Protein AF-A0AAV9BY34-F1 (afdb_monomer)

Organism: Acorus gramineus (NCBI:txid55184)

Nearest PDB structures (foldseek):
  5j7o-assembly1_A  TM=4.254E-01  e=9.662E+00  Faustovirus

Foldseek 3Di:
DVVVVVVLLVLLVVQLVQQCPAPDPVSRDDPVVSVCSNPDPDSPRDRGDDHPPPPDPPPPPPPPPPPPPPDPDDDD

Secondary structure (DSSP, 8-state):
-HHHHHHHHHHHHHHHHHHHT-SSGGGSPPHHHHHHHHH-SS--PPPPPPPGGGS-TT------------------

Mean predicted aligned error: 13.27 Å

Solvent-accessible surface area (backbon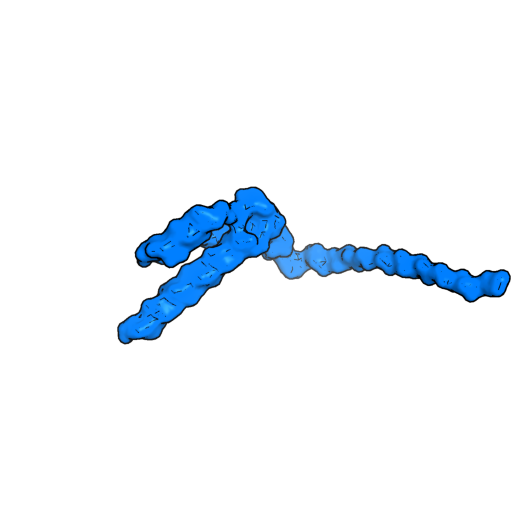e atoms only — not comparable to full-atom values): 5174 Å² total; per-residue (Å²): 117,70,64,62,55,51,52,52,52,51,52,49,51,51,50,53,50,55,27,66,67,40,89,51,72,86,68,31,68,53,71,70,53,51,49,52,63,72,70,47,91,66,88,77,71,71,84,61,84,77,62,86,82,74,67,64,101,79,67,84,68,74,74,72,77,77,73,77,76,77,79,80,82,87,78,137

Sequence (76 aa):
MVEEEGVFVAKKMVLVGLWCIQMNPGDRPSMNKVLEMLEGNDGSIETPPKPFFASTPGDLSMRETTTTFSDSDGGM

InterPro domains:
  IPR045874 Rust resistance kinase Lr10/LRL2.1-2.5-like [PTHR27009] (6-61)

Structure (mmCIF, N/CA/C/O backbone):
data_AF-A0AAV9BY34-F1
#
_entry.id   AF-A0AAV9BY34-F1
#
loop_
_atom_site.group_PDB
_atom_site.id
_atom_site.type_symbol
_atom_site.label_atom_id
_atom_site.label_alt_id
_atom_site.label_comp_id
_atom_site.label_asym_id
_atom_site.label_entity_id
_atom_site.label_seq_id
_atom_site.pdbx_PDB_ins_code
_atom_site.Cartn_x
_atom_site.Cartn_y
_atom_site.Cartn_z
_atom_site.occupancy
_atom_site.B_iso_or_equiv
_atom_site.auth_seq_id
_atom_site.auth_comp_id
_atom_site.auth_asym_id
_atom_site.auth_atom_id
_atom_site.pdbx_PDB_model_num
ATOM 1 N N . MET A 1 1 ? -23.605 -8.145 -14.372 1.00 59.47 1 MET A N 1
ATOM 2 C CA . MET A 1 1 ? -23.206 -7.057 -13.449 1.00 59.47 1 MET A CA 1
ATOM 3 C C . MET A 1 1 ? -22.180 -7.518 -12.412 1.00 59.47 1 MET A C 1
ATOM 5 O O . MET A 1 1 ? -21.316 -6.723 -12.098 1.00 59.47 1 MET A O 1
ATOM 9 N N .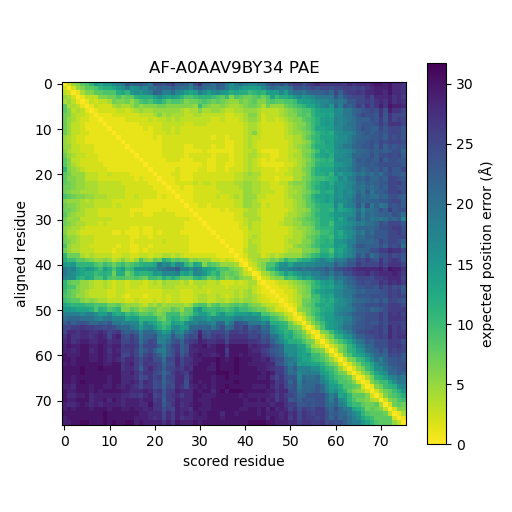 VAL A 1 2 ? -22.183 -8.787 -11.967 1.00 67.31 2 VAL A N 1
ATOM 10 C CA . VAL A 1 2 ? -21.210 -9.329 -10.984 1.00 67.31 2 VAL A CA 1
ATOM 11 C C . VAL A 1 2 ? -19.737 -9.262 -11.440 1.00 67.31 2 VAL A C 1
ATOM 13 O O . VAL A 1 2 ? -18.848 -9.049 -10.624 1.00 67.31 2 VAL A O 1
ATOM 16 N N . GLU A 1 3 ? -19.449 -9.415 -12.736 1.00 69.44 3 GLU A N 1
ATOM 17 C CA . GLU A 1 3 ? -18.058 -9.441 -13.228 1.00 69.44 3 GLU A CA 1
ATOM 18 C C . GLU A 1 3 ? -17.345 -8.082 -13.141 1.00 69.44 3 GLU A C 1
ATOM 20 O O . GLU A 1 3 ? -16.165 -8.033 -12.802 1.00 69.44 3 GLU A O 1
ATOM 25 N N . GLU A 1 4 ? -18.056 -6.975 -13.372 1.00 74.31 4 GLU A N 1
ATOM 26 C CA . GLU A 1 4 ? -17.504 -5.615 -13.247 1.00 74.31 4 GLU A CA 1
ATOM 27 C C . GLU A 1 4 ? -17.106 -5.297 -11.797 1.00 74.31 4 GLU A C 1
ATOM 29 O O . GLU A 1 4 ? -16.036 -4.740 -11.545 1.00 74.31 4 GLU A O 1
ATOM 34 N N . GLU A 1 5 ? -17.916 -5.736 -10.829 1.00 77.38 5 GLU A N 1
ATOM 35 C CA . GLU A 1 5 ? -17.598 -5.605 -9.403 1.00 77.38 5 GLU A CA 1
ATOM 36 C C . GLU A 1 5 ? -16.358 -6.429 -9.030 1.00 77.38 5 GLU A C 1
ATOM 38 O O . GLU A 1 5 ? -15.471 -5.942 -8.327 1.00 77.38 5 GLU A O 1
ATOM 43 N N . GLY A 1 6 ? -16.235 -7.650 -9.561 1.00 82.56 6 GLY A N 1
ATOM 44 C CA . GLY A 1 6 ? -15.058 -8.494 -9.343 1.00 82.56 6 GLY A CA 1
ATOM 45 C C . GLY A 1 6 ? -13.767 -7.882 -9.898 1.00 82.56 6 GLY A C 1
ATOM 46 O O . GLY A 1 6 ? -12.733 -7.889 -9.223 1.00 82.56 6 GLY A O 1
ATOM 47 N N . VAL A 1 7 ? -13.818 -7.295 -11.098 1.00 86.69 7 VAL A N 1
ATOM 48 C CA . VAL A 1 7 ? -12.666 -6.611 -11.713 1.00 86.69 7 VAL A CA 1
ATOM 49 C C . VAL A 1 7 ? -12.253 -5.383 -10.899 1.00 86.69 7 VAL A C 1
ATOM 51 O O . VAL A 1 7 ? -11.055 -5.131 -10.732 1.00 86.69 7 VAL A O 1
ATOM 54 N N . PHE A 1 8 ? -13.215 -4.630 -10.365 1.00 86.94 8 PHE A N 1
ATOM 55 C CA . PHE A 1 8 ? -12.941 -3.493 -9.489 1.00 86.94 8 PHE A CA 1
ATOM 56 C C . PHE A 1 8 ? -12.227 -3.920 -8.199 1.00 86.94 8 PHE A C 1
ATOM 58 O O . PHE A 1 8 ? -11.172 -3.371 -7.866 1.00 86.94 8 PHE A O 1
ATOM 65 N N . VAL A 1 9 ? -12.744 -4.949 -7.520 1.00 88.69 9 VAL A N 1
ATOM 66 C CA . VAL A 1 9 ? -12.127 -5.501 -6.304 1.00 88.69 9 VAL A CA 1
ATOM 67 C C . VAL A 1 9 ? -10.711 -6.002 -6.594 1.00 88.69 9 VAL A C 1
ATOM 69 O O . VAL A 1 9 ? -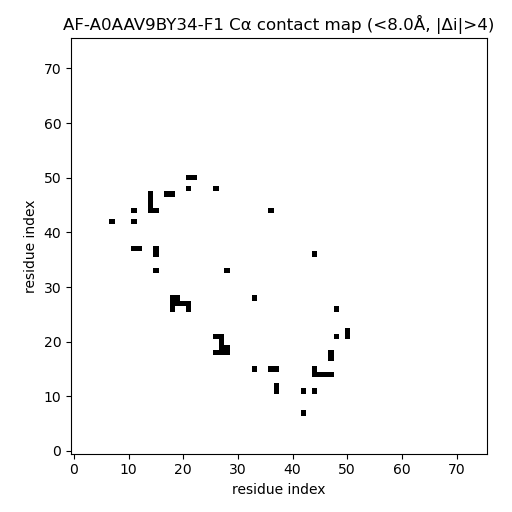9.784 -5.677 -5.854 1.00 88.69 9 VAL A O 1
ATOM 72 N N . ALA A 1 10 ? -10.499 -6.724 -7.697 1.00 91.00 10 ALA A N 1
ATOM 73 C CA . ALA A 1 10 ? -9.175 -7.223 -8.065 1.00 91.00 10 ALA A CA 1
ATOM 74 C C . ALA A 1 10 ? -8.168 -6.086 -8.311 1.00 91.00 10 ALA A C 1
ATOM 76 O O . ALA A 1 10 ? -7.065 -6.112 -7.762 1.00 91.00 10 ALA A O 1
ATOM 77 N N . LYS A 1 11 ? -8.548 -5.055 -9.079 1.00 90.81 11 LYS A N 1
ATOM 78 C CA . LYS A 1 11 ? -7.693 -3.877 -9.327 1.00 90.81 11 LYS A CA 1
ATOM 79 C C . LYS A 1 11 ? -7.304 -3.180 -8.026 1.00 90.81 11 LYS A C 1
ATOM 81 O O . LYS A 1 11 ? -6.140 -2.836 -7.830 1.00 90.81 11 LYS A O 1
ATOM 86 N N . LYS A 1 12 ? -8.269 -3.023 -7.124 1.00 91.62 12 LYS A N 1
ATOM 87 C CA . LYS A 1 12 ? -8.069 -2.424 -5.808 1.00 91.62 12 LYS A CA 1
ATOM 88 C C . LYS A 1 12 ? -7.073 -3.222 -4.963 1.00 91.62 12 LYS A C 1
ATOM 90 O O . LYS A 1 12 ? -6.120 -2.650 -4.440 1.00 91.62 12 LYS A O 1
ATOM 95 N N . MET A 1 13 ? -7.248 -4.541 -4.891 1.00 93.56 13 MET A N 1
ATOM 96 C CA . MET A 1 13 ? -6.350 -5.436 -4.152 1.00 93.56 13 MET A CA 1
ATOM 97 C C . MET A 1 13 ? -4.924 -5.399 -4.707 1.00 93.56 13 MET A C 1
ATOM 99 O O . MET A 1 13 ? -3.967 -5.342 -3.936 1.00 93.56 13 MET A O 1
ATOM 103 N N . VAL A 1 14 ? -4.773 -5.367 -6.036 1.00 93.69 14 VAL A N 1
ATOM 104 C CA . VAL A 1 14 ? -3.459 -5.245 -6.684 1.00 93.69 14 VAL A CA 1
ATOM 105 C C . VAL A 1 14 ? -2.785 -3.927 -6.305 1.00 93.69 14 VAL A C 1
ATOM 107 O O . VAL A 1 14 ? -1.626 -3.941 -5.901 1.00 93.69 14 VAL A O 1
ATOM 110 N N . LEU A 1 15 ? -3.494 -2.796 -6.372 1.00 93.75 15 LEU A N 1
ATOM 111 C CA . LEU A 1 15 ? -2.926 -1.493 -6.012 1.00 93.75 15 LEU A CA 1
ATOM 112 C C . LEU A 1 15 ? -2.496 -1.435 -4.540 1.00 93.75 15 LEU A C 1
ATOM 114 O O . LEU A 1 15 ? -1.379 -1.006 -4.255 1.00 93.75 15 LEU A O 1
ATOM 118 N N . VAL A 1 16 ? -3.331 -1.919 -3.616 1.00 94.69 16 VAL A N 1
ATOM 119 C CA . VAL A 1 16 ? -2.982 -1.991 -2.185 1.00 94.69 16 VAL A CA 1
ATOM 120 C C . VAL A 1 16 ? -1.761 -2.886 -1.966 1.00 94.69 16 VAL A C 1
ATOM 122 O O . VAL A 1 16 ? -0.824 -2.492 -1.273 1.00 94.69 16 VAL A O 1
ATOM 125 N N . GLY A 1 17 ? -1.726 -4.059 -2.604 1.00 95.12 17 GLY A N 1
ATOM 126 C CA . GLY A 1 17 ? -0.583 -4.968 -2.532 1.00 95.12 17 GLY A CA 1
ATOM 127 C C . GLY A 1 17 ? 0.714 -4.310 -3.007 1.00 95.12 17 GLY A C 1
ATOM 128 O O . GLY A 1 17 ? 1.729 -4.391 -2.316 1.00 95.12 17 GLY A O 1
ATOM 129 N N . LEU A 1 18 ? 0.669 -3.597 -4.137 1.00 94.12 18 LEU A N 1
ATOM 130 C CA . LEU A 1 18 ? 1.822 -2.885 -4.694 1.00 94.12 18 LEU A CA 1
ATOM 131 C C . LEU A 1 18 ? 2.337 -1.758 -3.779 1.00 94.12 18 LEU A C 1
ATOM 133 O O . LEU A 1 18 ? 3.546 -1.531 -3.724 1.00 94.12 18 LEU A O 1
ATOM 137 N N . TRP A 1 19 ? 1.459 -1.075 -3.042 1.00 95.25 19 TRP A N 1
ATOM 138 C CA . TRP A 1 19 ? 1.853 -0.092 -2.024 1.00 95.25 19 TRP A CA 1
ATOM 139 C C . TRP A 1 19 ? 2.535 -0.746 -0.809 1.00 95.25 19 TRP A C 1
ATOM 141 O O . TRP A 1 19 ? 3.525 -0.230 -0.291 1.00 95.25 19 TRP A O 1
ATOM 151 N N . CYS A 1 20 ? 2.058 -1.909 -0.365 1.00 95.88 20 CYS A N 1
ATOM 152 C CA . CYS A 1 20 ? 2.602 -2.591 0.814 1.00 95.88 20 CYS A CA 1
ATOM 153 C C . CYS A 1 20 ? 3.998 -3.197 0.593 1.00 95.88 20 CYS A C 1
ATOM 155 O O . CYS A 1 20 ? 4.784 -3.295 1.537 1.00 95.88 20 CYS A O 1
ATOM 157 N N . ILE A 1 21 ? 4.318 -3.602 -0.639 1.00 93.81 21 ILE A N 1
ATOM 158 C CA . ILE A 1 21 ? 5.592 -4.263 -0.971 1.00 93.81 21 ILE A C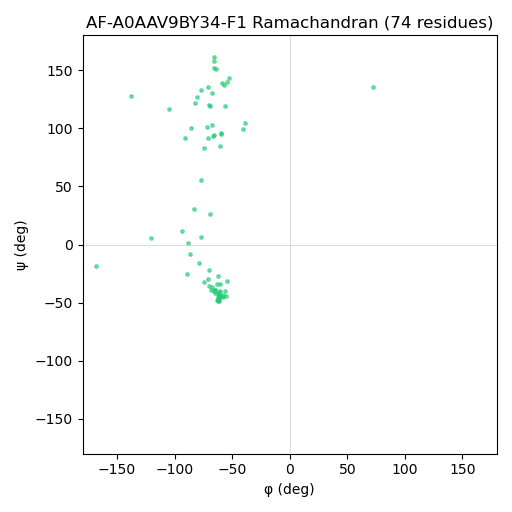A 1
ATOM 159 C C . ILE A 1 21 ? 6.682 -3.298 -1.459 1.00 93.81 21 ILE A C 1
ATOM 161 O O . ILE A 1 21 ? 7.703 -3.748 -1.977 1.00 93.81 21 ILE A O 1
ATOM 165 N N . GLN A 1 22 ? 6.488 -1.982 -1.312 1.00 92.12 22 GLN A N 1
ATOM 166 C CA . GLN A 1 22 ? 7.473 -0.987 -1.743 1.00 92.12 22 GLN A CA 1
ATOM 167 C C . GLN A 1 22 ? 8.859 -1.252 -1.137 1.00 92.12 22 GLN A C 1
ATOM 169 O O . GLN A 1 22 ? 9.000 -1.621 0.036 1.00 92.12 22 GLN A O 1
ATOM 174 N N . MET A 1 23 ? 9.900 -1.061 -1.951 1.00 89.25 23 MET A N 1
ATOM 175 C CA . MET A 1 23 ? 11.293 -1.303 -1.555 1.00 89.25 23 MET A CA 1
ATOM 176 C C . MET A 1 23 ? 11.741 -0.340 -0.457 1.00 89.25 23 MET A C 1
ATOM 178 O O . MET A 1 23 ? 12.420 -0.738 0.487 1.00 89.25 23 MET A O 1
ATOM 182 N N . ASN A 1 24 ? 11.332 0.922 -0.571 1.00 88.94 24 ASN A N 1
ATOM 183 C CA . ASN A 1 24 ? 11.551 1.921 0.456 1.00 88.94 24 ASN A CA 1
ATOM 184 C C . ASN A 1 24 ? 10.466 1.777 1.539 1.00 88.94 24 ASN A C 1
ATOM 186 O O . ASN A 1 24 ? 9.278 1.888 1.226 1.00 88.94 24 ASN A O 1
ATOM 190 N N . PRO A 1 25 ? 10.832 1.550 2.812 1.00 91.56 25 PRO A N 1
ATOM 191 C CA . PRO A 1 25 ? 9.858 1.429 3.892 1.00 91.56 25 PRO A CA 1
ATOM 192 C C . PRO A 1 25 ? 9.042 2.710 4.109 1.00 91.56 25 PRO A C 1
ATOM 194 O O . PRO A 1 25 ? 7.907 2.612 4.561 1.00 91.56 25 PRO A O 1
ATOM 197 N N . GLY A 1 26 ? 9.585 3.886 3.769 1.00 92.69 26 GLY A N 1
ATOM 198 C CA . GLY A 1 26 ? 8.875 5.164 3.894 1.00 92.69 26 GLY A CA 1
ATOM 199 C C . GLY A 1 26 ? 7.722 5.338 2.903 1.00 92.69 26 GLY A C 1
ATOM 200 O O . GLY A 1 26 ? 6.802 6.099 3.180 1.00 92.69 26 GLY A O 1
ATOM 201 N N . ASP A 1 27 ? 7.744 4.600 1.791 1.00 92.81 27 ASP A N 1
ATOM 202 C CA . ASP A 1 27 ? 6.681 4.639 0.783 1.00 92.81 27 ASP A CA 1
ATOM 203 C C . ASP A 1 27 ? 5.544 3.665 1.119 1.00 92.81 27 ASP A C 1
ATOM 205 O O . ASP A 1 27 ? 4.506 3.667 0.461 1.00 92.81 27 ASP A O 1
ATOM 209 N N . ARG A 1 28 ? 5.713 2.812 2.138 1.00 95.44 28 ARG A N 1
ATOM 210 C CA . ARG A 1 28 ? 4.670 1.871 2.549 1.00 95.44 28 ARG A CA 1
ATOM 211 C C . ARG A 1 28 ? 3.598 2.606 3.355 1.00 95.44 28 ARG A C 1
ATOM 213 O O . ARG A 1 28 ? 3.931 3.337 4.290 1.00 95.44 28 ARG A O 1
ATOM 220 N N . PRO A 1 29 ? 2.309 2.387 3.062 1.00 96.06 29 PRO A N 1
ATOM 221 C CA . PRO A 1 29 ? 1.235 2.966 3.851 1.00 96.06 29 PRO A CA 1
ATOM 222 C C . PRO A 1 29 ? 1.229 2.394 5.274 1.00 96.06 29 PRO A C 1
ATOM 224 O O . PRO A 1 29 ? 1.605 1.245 5.515 1.00 96.06 29 PRO A O 1
ATOM 227 N N . SER A 1 30 ? 0.741 3.188 6.227 1.00 97.00 30 SER A N 1
ATOM 228 C CA . SER A 1 30 ? 0.413 2.680 7.559 1.00 97.00 30 SER A CA 1
ATOM 229 C C . SER A 1 30 ? -0.756 1.692 7.482 1.00 97.00 30 SER A C 1
ATOM 231 O O . SER A 1 30 ? -1.566 1.751 6.558 1.00 97.00 30 SER A O 1
ATOM 233 N N . MET A 1 31 ? -0.901 0.815 8.480 1.00 96.06 31 MET A N 1
ATOM 234 C CA . MET A 1 31 ? -2.019 -0.140 8.515 1.00 96.06 31 MET A CA 1
ATOM 235 C C . MET A 1 31 ? -3.385 0.561 8.449 1.00 96.06 31 MET A C 1
ATOM 237 O O . MET A 1 31 ? -4.260 0.129 7.711 1.00 96.06 31 MET A O 1
ATOM 241 N N . ASN A 1 32 ? -3.549 1.693 9.141 1.00 95.75 32 ASN A N 1
ATOM 242 C CA . ASN A 1 32 ? -4.783 2.482 9.068 1.00 95.75 32 ASN A CA 1
ATOM 243 C C . ASN A 1 32 ? -5.054 2.971 7.642 1.00 95.75 32 ASN A C 1
ATOM 245 O O . ASN A 1 32 ? -6.185 2.900 7.174 1.00 95.75 32 ASN A O 1
ATOM 249 N N . LYS A 1 33 ? -4.012 3.397 6.916 1.00 93.81 33 LYS A N 1
ATOM 250 C CA . LYS A 1 33 ? -4.163 3.818 5.524 1.00 93.81 33 LYS A CA 1
ATOM 251 C C . LYS A 1 33 ? -4.518 2.647 4.606 1.00 93.81 33 LYS A C 1
ATOM 253 O O . LYS A 1 33 ? -5.329 2.815 3.703 1.00 93.81 33 LYS A O 1
ATOM 258 N N . VAL A 1 34 ? -3.971 1.459 4.861 1.00 94.81 34 VAL A N 1
ATOM 259 C CA . VAL A 1 34 ? -4.362 0.229 4.153 1.00 94.81 34 VAL A CA 1
ATOM 260 C C . VAL A 1 34 ? -5.846 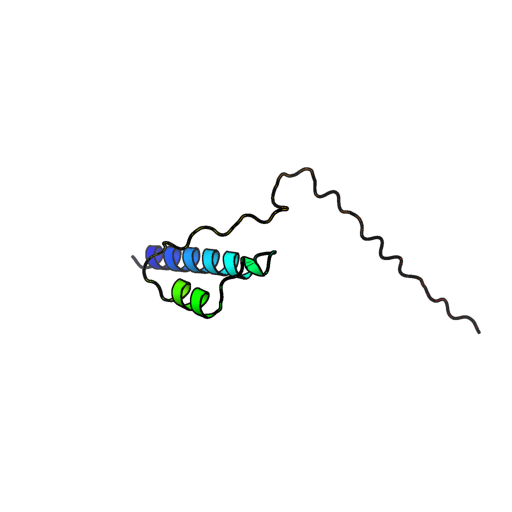-0.080 4.371 1.00 94.81 34 VAL A C 1
ATOM 262 O O . VAL A 1 34 ? -6.537 -0.396 3.406 1.00 94.81 34 VAL A O 1
ATOM 265 N N . LEU A 1 35 ? -6.354 0.060 5.598 1.00 93.75 35 LEU A N 1
ATOM 266 C CA . LEU A 1 35 ? -7.779 -0.129 5.895 1.00 93.75 35 LEU A CA 1
ATOM 267 C C . LEU A 1 35 ? -8.648 0.899 5.165 1.00 93.75 35 LEU A C 1
ATOM 269 O O . LEU A 1 35 ? -9.572 0.505 4.462 1.00 93.75 35 LEU A O 1
ATOM 273 N N . GLU A 1 36 ? -8.295 2.187 5.220 1.00 92.88 36 GLU A N 1
ATOM 274 C CA . GLU A 1 36 ? -8.992 3.234 4.456 1.00 92.88 36 GLU A CA 1
ATOM 275 C C . GLU A 1 36 ? -9.032 2.913 2.957 1.00 92.88 36 GLU A C 1
ATOM 277 O O . GLU A 1 36 ? -10.072 3.041 2.311 1.00 92.88 36 GLU A O 1
ATOM 282 N N . MET A 1 37 ? -7.902 2.468 2.396 1.00 93.19 37 MET A N 1
ATOM 283 C CA . MET A 1 37 ? -7.821 2.068 0.996 1.00 93.19 37 MET A CA 1
ATOM 284 C C . MET A 1 37 ? -8.755 0.893 0.712 1.00 93.19 37 MET A C 1
ATOM 286 O O . MET A 1 37 ? -9.433 0.938 -0.302 1.00 93.19 37 MET A O 1
ATOM 290 N N . LEU A 1 38 ? -8.824 -0.129 1.574 1.00 91.62 38 LEU A N 1
ATOM 291 C CA . LEU A 1 38 ? -9.651 -1.333 1.399 1.00 91.62 38 LEU A CA 1
ATOM 292 C C . LEU A 1 38 ? -11.149 -1.106 1.632 1.00 91.62 38 LEU A C 1
ATOM 294 O O . LEU A 1 38 ? -11.962 -1.729 0.946 1.00 91.62 38 LEU A O 1
ATOM 298 N N . GLU A 1 39 ? -11.515 -0.199 2.528 1.00 90.00 39 GLU A N 1
ATOM 299 C CA . GLU A 1 39 ? -12.905 0.098 2.891 1.00 90.00 39 GLU A CA 1
ATOM 300 C C . GLU A 1 39 ? -13.528 1.189 2.004 1.00 90.00 39 GLU A C 1
ATOM 302 O O . GLU A 1 39 ? -14.740 1.187 1.802 1.00 90.00 39 GLU A O 1
ATOM 307 N N . GLY A 1 40 ? -12.719 2.078 1.408 1.00 83.81 40 GLY A N 1
ATOM 308 C CA . GLY A 1 40 ? -13.203 3.148 0.524 1.00 83.81 40 GLY A CA 1
ATOM 309 C C . GLY A 1 40 ? -13.978 2.633 -0.699 1.00 83.81 40 GLY A C 1
ATOM 310 O O . GLY A 1 40 ? -13.590 1.649 -1.329 1.00 83.81 40 GLY A O 1
ATOM 311 N N . ASN A 1 41 ? -15.077 3.289 -1.066 1.00 70.62 41 ASN A N 1
ATOM 312 C CA . ASN A 1 41 ? -15.949 2.858 -2.171 1.00 70.62 41 ASN A CA 1
ATOM 313 C C . ASN A 1 41 ? -15.385 3.233 -3.5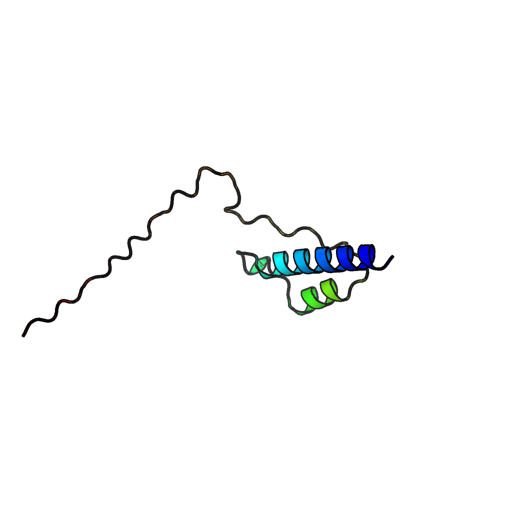59 1.00 70.62 41 ASN A C 1
ATOM 315 O O . ASN A 1 41 ? -15.792 2.718 -4.597 1.00 70.62 41 ASN A O 1
ATOM 319 N N . ASP A 1 42 ? -14.427 4.142 -3.570 1.00 62.47 42 ASP A N 1
ATOM 320 C CA . ASP A 1 42 ? -13.909 4.856 -4.713 1.00 62.47 42 ASP A CA 1
ATOM 321 C C . ASP A 1 42 ? -12.545 4.265 -5.081 1.00 62.47 42 ASP A C 1
ATOM 323 O O . ASP A 1 42 ? -11.587 4.293 -4.312 1.00 62.47 42 ASP A O 1
ATOM 327 N N . GLY A 1 43 ? -12.446 3.685 -6.279 1.00 63.28 43 GLY A N 1
ATOM 328 C CA . GLY A 1 43 ? -11.222 3.067 -6.806 1.00 63.28 43 GLY A CA 1
ATOM 329 C C . GLY A 1 43 ? -10.106 4.061 -7.132 1.00 63.28 43 GLY A C 1
ATOM 330 O O . GLY A 1 43 ? -9.289 3.787 -8.005 1.00 63.28 43 GLY A O 1
ATOM 331 N N . SER A 1 44 ? -10.073 5.215 -6.469 1.00 72.06 44 SER A N 1
ATOM 332 C CA . SER A 1 44 ? -9.112 6.302 -6.648 1.00 72.06 44 SER A CA 1
ATOM 333 C C . SER A 1 44 ? -7.813 6.073 -5.872 1.00 72.06 44 SER A C 1
ATOM 335 O O . SER A 1 44 ? -7.175 7.023 -5.424 1.00 72.06 44 SER A O 1
ATOM 337 N N . ILE A 1 45 ? -7.415 4.814 -5.685 1.00 88.75 45 ILE A N 1
ATOM 338 C CA . ILE A 1 45 ? -6.087 4.507 -5.164 1.00 88.75 45 ILE A CA 1
ATOM 339 C C . ILE A 1 45 ? -5.080 4.881 -6.249 1.00 88.75 45 ILE A C 1
ATOM 341 O O . ILE A 1 45 ? -5.108 4.338 -7.354 1.00 88.75 45 ILE A O 1
ATOM 345 N N . GLU A 1 46 ? -4.187 5.813 -5.935 1.00 89.81 46 GLU A N 1
ATOM 346 C CA . GLU A 1 46 ? -3.124 6.199 -6.854 1.00 89.81 46 GLU A CA 1
ATOM 347 C C . GLU A 1 46 ? -2.171 5.031 -7.122 1.00 89.81 46 GLU A C 1
ATOM 349 O O . GLU A 1 46 ? -1.963 4.144 -6.287 1.00 89.81 46 GLU A O 1
ATOM 354 N N . THR A 1 47 ? -1.569 5.034 -8.310 1.00 90.81 47 THR A N 1
ATOM 355 C CA . THR A 1 47 ? -0.545 4.042 -8.647 1.00 90.81 47 THR A CA 1
ATOM 356 C C . THR A 1 47 ? 0.692 4.288 -7.782 1.00 90.81 47 THR A C 1
ATOM 358 O O . THR A 1 47 ? 1.161 5.425 -7.729 1.00 90.81 47 THR A O 1
ATOM 361 N N . PRO A 1 48 ? 1.242 3.257 -7.120 1.00 92.19 48 PRO A N 1
ATOM 362 C CA . PRO A 1 48 ? 2.401 3.440 -6.263 1.00 92.19 48 PRO A CA 1
ATOM 363 C C . PRO A 1 48 ? 3.653 3.857 -7.047 1.00 92.19 48 PRO A C 1
ATOM 365 O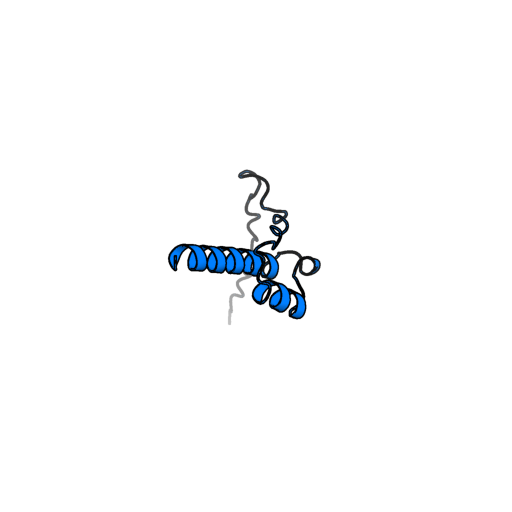 O . PRO A 1 48 ? 3.735 3.627 -8.262 1.00 92.19 48 PRO A O 1
ATOM 368 N N . PRO A 1 49 ? 4.659 4.422 -6.355 1.00 90.62 49 PRO A N 1
ATOM 369 C CA . PRO A 1 49 ? 5.943 4.758 -6.949 1.00 90.62 49 PRO A CA 1
ATOM 370 C C . PRO A 1 49 ? 6.571 3.561 -7.670 1.00 90.62 49 PRO A C 1
ATOM 372 O O . PRO A 1 49 ? 6.475 2.408 -7.235 1.00 90.62 49 PRO A O 1
ATOM 375 N N . LYS A 1 50 ? 7.237 3.833 -8.798 1.00 83.31 50 LYS A N 1
ATOM 376 C CA . LYS A 1 50 ? 8.007 2.804 -9.501 1.00 83.31 50 LYS A CA 1
ATOM 377 C C . LYS A 1 50 ? 9.252 2.458 -8.681 1.00 83.31 50 LYS A C 1
ATOM 379 O O . LYS A 1 50 ? 9.950 3.375 -8.249 1.00 83.31 50 LYS A O 1
ATOM 384 N N . PRO A 1 51 ? 9.586 1.167 -8.528 1.00 78.50 51 PRO A N 1
ATOM 385 C CA . PRO A 1 51 ? 10.840 0.772 -7.904 1.00 78.50 51 PRO A CA 1
ATOM 386 C C . PRO A 1 51 ? 12.026 1.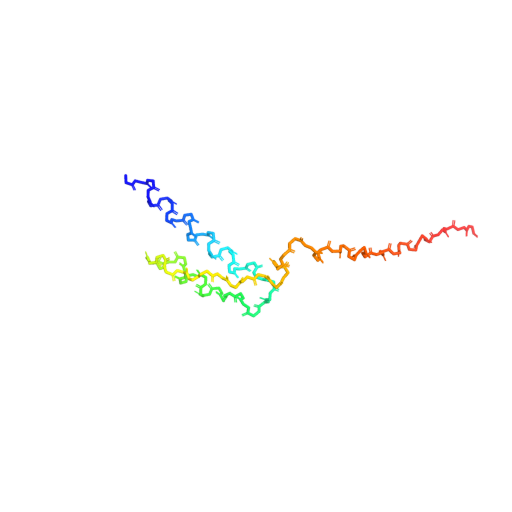395 -8.647 1.00 78.50 51 PRO A C 1
ATOM 388 O O . PRO A 1 51 ? 12.067 1.370 -9.877 1.00 78.50 51 PRO A O 1
ATOM 391 N N . PHE A 1 52 ? 13.017 1.899 -7.911 1.00 68.31 52 PHE A N 1
ATOM 392 C CA . PHE A 1 52 ? 14.196 2.571 -8.476 1.00 68.31 52 PHE A CA 1
ATOM 393 C C . PHE A 1 52 ? 14.955 1.726 -9.520 1.00 68.31 52 PHE A C 1
ATOM 395 O O . PHE A 1 52 ? 15.478 2.267 -10.491 1.00 68.31 52 PHE A O 1
ATOM 402 N N . PHE A 1 53 ? 14.947 0.397 -9.374 1.00 66.69 53 PHE A N 1
ATOM 403 C CA . PHE A 1 53 ? 15.614 -0.545 -10.283 1.00 66.69 53 PHE A CA 1
ATOM 404 C C . PHE A 1 53 ? 14.750 -1.000 -11.471 1.00 66.69 53 PHE A C 1
ATOM 406 O O . PHE A 1 53 ? 15.203 -1.797 -12.285 1.00 66.69 53 PHE A O 1
ATOM 413 N N . ALA A 1 54 ? 13.515 -0.504 -11.612 1.00 61.34 54 ALA A N 1
ATOM 414 C CA . ALA A 1 54 ? 12.652 -0.822 -12.756 1.00 61.34 54 ALA A CA 1
ATOM 415 C C . ALA A 1 54 ? 13.042 -0.051 -14.040 1.00 61.34 54 ALA A C 1
ATOM 417 O O . ALA A 1 54 ? 12.337 -0.112 -15.050 1.00 61.34 54 ALA A O 1
ATOM 418 N N . SER A 1 55 ? 14.153 0.689 -14.008 1.00 57.91 55 SER A N 1
ATOM 419 C CA . SER A 1 55 ? 14.6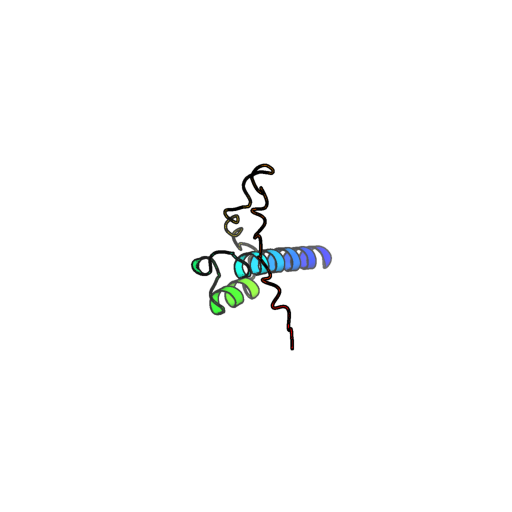50 1.479 -15.130 1.00 57.91 55 SER A CA 1
ATOM 420 C C . SER A 1 55 ? 15.521 0.620 -16.055 1.00 57.91 55 SER A C 1
ATOM 422 O O . SER A 1 55 ? 16.704 0.428 -15.816 1.00 57.91 55 SER A O 1
ATOM 424 N N . THR A 1 56 ? 14.917 0.177 -17.160 1.00 57.09 56 THR A N 1
ATOM 425 C CA . THR A 1 56 ? 15.524 -0.374 -18.392 1.00 57.09 56 THR A CA 1
ATOM 426 C C . THR A 1 56 ? 16.157 -1.785 -18.349 1.00 57.09 56 THR A C 1
ATOM 428 O O . THR A 1 56 ? 16.927 -2.110 -17.447 1.00 57.09 56 THR A O 1
ATOM 431 N N . PRO A 1 57 ? 15.885 -2.639 -19.364 1.00 55.84 57 PRO A N 1
ATOM 432 C CA . PRO A 1 57 ? 16.563 -3.919 -19.557 1.00 55.84 57 PRO A CA 1
ATOM 433 C C . PRO A 1 57 ? 17.976 -3.661 -20.093 1.00 55.84 57 PRO A C 1
ATOM 435 O O . PRO A 1 57 ? 18.217 -3.665 -21.297 1.00 55.84 57 PRO A O 1
ATOM 438 N N . GLY A 1 58 ? 18.900 -3.363 -19.189 1.00 57.75 58 GLY A N 1
ATOM 439 C CA . GLY A 1 58 ? 20.299 -3.120 -19.535 1.00 57.75 58 GLY A CA 1
ATOM 440 C C . GLY A 1 58 ? 21.255 -3.059 -18.348 1.00 57.75 58 GLY A C 1
ATOM 441 O O . GLY A 1 58 ? 22.444 -3.250 -18.559 1.00 57.75 58 GLY A O 1
ATOM 442 N N . ASP A 1 59 ? 20.762 -2.856 -17.120 1.00 55.06 59 ASP A N 1
ATOM 443 C CA . ASP A 1 59 ? 21.641 -2.612 -15.962 1.00 55.06 59 ASP A CA 1
ATOM 444 C C . ASP A 1 59 ? 21.513 -3.626 -14.813 1.00 55.06 59 ASP A C 1
ATOM 446 O O . ASP A 1 59 ? 22.207 -3.525 -13.806 1.00 55.06 59 ASP A O 1
ATOM 450 N N . LEU A 1 60 ? 20.725 -4.697 -14.967 1.00 56.25 60 LEU A N 1
ATOM 451 C CA . LEU A 1 60 ? 20.876 -5.869 -14.094 1.00 56.25 60 LEU A CA 1
ATOM 452 C C . LEU A 1 60 ? 22.099 -6.690 -14.536 1.00 56.25 60 LEU A C 1
ATOM 454 O O . LEU A 1 60 ? 22.008 -7.886 -14.811 1.00 56.25 60 LEU A O 1
ATOM 458 N N . SER A 1 61 ? 23.265 -6.038 -14.590 1.00 50.94 61 SER A N 1
ATOM 459 C CA . SER A 1 61 ? 24.530 -6.712 -14.339 1.00 50.94 61 SER A CA 1
ATOM 460 C C . SER A 1 61 ? 24.407 -7.245 -12.924 1.00 50.94 61 SER A C 1
ATOM 462 O O . SER A 1 61 ? 24.602 -6.511 -11.956 1.00 50.94 61 SER A O 1
ATOM 464 N N . MET A 1 62 ? 24.023 -8.515 -12.821 1.00 49.88 62 MET A N 1
ATOM 465 C CA . MET A 1 62 ? 24.228 -9.342 -11.647 1.00 49.88 62 MET A CA 1
ATOM 466 C C . MET A 1 62 ? 25.628 -9.012 -11.131 1.00 49.88 62 MET A C 1
ATOM 468 O O . MET A 1 62 ? 26.626 -9.484 -11.670 1.00 49.88 62 MET A O 1
ATOM 472 N N . ARG A 1 63 ? 25.737 -8.161 -10.107 1.00 55.81 63 ARG A N 1
ATOM 473 C CA . ARG A 1 63 ? 26.891 -8.256 -9.234 1.00 55.81 63 ARG A CA 1
ATOM 474 C C . ARG A 1 63 ? 26.667 -9.590 -8.559 1.00 55.81 63 ARG A C 1
ATOM 476 O O . ARG A 1 63 ? 25.893 -9.685 -7.608 1.00 55.81 63 ARG A O 1
ATOM 483 N N . GLU A 1 64 ? 27.258 -10.623 -9.158 1.00 51.44 64 GLU A N 1
ATOM 484 C CA . GLU A 1 64 ? 27.591 -11.866 -8.492 1.00 51.44 64 GLU A CA 1
ATOM 485 C C . GLU A 1 64 ? 28.065 -11.457 -7.107 1.00 51.44 64 GLU A C 1
ATOM 487 O O . GLU A 1 64 ? 29.134 -10.867 -6.934 1.00 51.44 64 GLU A O 1
ATOM 492 N N . THR A 1 65 ? 27.207 -11.665 -6.113 1.00 54.59 65 THR A N 1
ATOM 493 C CA . THR A 1 65 ? 27.681 -11.649 -4.746 1.00 54.59 65 THR A CA 1
ATOM 494 C C . THR A 1 65 ? 28.479 -12.931 -4.678 1.00 54.59 65 THR A C 1
ATOM 496 O O . THR A 1 65 ? 27.916 -14.006 -4.493 1.00 54.59 65 THR A O 1
ATOM 499 N N . THR A 1 66 ? 29.776 -12.834 -4.965 1.00 49.50 66 THR A N 1
ATOM 500 C CA . THR A 1 66 ? 30.742 -13.878 -4.666 1.00 49.50 66 THR A CA 1
ATOM 501 C C . THR A 1 66 ? 30.697 -14.054 -3.155 1.00 49.50 66 THR A C 1
ATOM 503 O O . THR A 1 66 ? 31.439 -13.409 -2.415 1.00 49.50 66 THR A O 1
ATOM 506 N N . THR A 1 67 ? 29.763 -14.870 -2.676 1.00 56.41 67 THR A N 1
ATOM 507 C CA . THR A 1 67 ? 29.877 -15.496 -1.373 1.00 56.41 67 THR A CA 1
ATOM 508 C C . THR A 1 67 ? 31.059 -16.438 -1.509 1.00 56.41 67 THR A C 1
ATOM 510 O O . THR A 1 67 ? 30.932 -17.552 -2.008 1.00 56.41 67 THR A O 1
ATOM 513 N N . THR A 1 68 ? 32.238 -15.964 -1.121 1.00 54.34 68 THR A N 1
ATOM 514 C CA . THR A 1 68 ? 33.334 -16.840 -0.730 1.00 54.34 68 THR A CA 1
ATOM 515 C C . THR A 1 68 ? 32.821 -17.659 0.451 1.00 54.34 68 THR A C 1
ATOM 517 O O . THR A 1 68 ? 32.816 -17.201 1.592 1.00 54.34 68 THR A O 1
ATOM 520 N N . PHE A 1 69 ? 32.310 -18.858 0.173 1.00 58.00 69 PHE A N 1
ATOM 521 C CA . PHE A 1 69 ? 32.250 -19.906 1.177 1.00 58.00 69 PHE A CA 1
ATOM 522 C C . PHE A 1 69 ? 33.701 -20.297 1.442 1.00 58.00 69 PHE A C 1
ATOM 524 O O . PHE A 1 69 ? 34.341 -20.932 0.612 1.00 58.00 69 PHE A O 1
ATOM 531 N N . SER A 1 70 ? 34.260 -19.827 2.554 1.00 61.84 70 SER A N 1
ATOM 532 C CA . SER A 1 70 ? 35.517 -20.374 3.048 1.00 61.84 70 SER A CA 1
ATOM 533 C C . SER A 1 70 ? 35.219 -21.765 3.598 1.00 61.84 70 SER A C 1
ATOM 535 O O . SER A 1 70 ? 34.679 -21.893 4.699 1.00 61.84 70 SER A O 1
ATOM 537 N N . ASP A 1 71 ? 35.539 -22.795 2.818 1.00 56.81 71 ASP A N 1
ATOM 538 C CA . ASP A 1 71 ? 35.596 -24.171 3.296 1.00 56.81 71 ASP A CA 1
ATOM 539 C C . ASP A 1 71 ? 36.567 -24.239 4.484 1.00 56.81 71 ASP A C 1
ATOM 541 O O . ASP A 1 71 ? 37.744 -23.892 4.377 1.00 56.81 71 ASP A O 1
ATOM 545 N N . SER A 1 72 ? 36.061 -24.638 5.649 1.00 67.38 72 SER A N 1
ATOM 546 C CA . SER A 1 72 ? 36.902 -25.003 6.790 1.00 67.38 72 SER A CA 1
ATOM 547 C C . SER A 1 72 ? 37.157 -26.503 6.691 1.00 67.38 72 SER A C 1
ATOM 549 O O . SER A 1 72 ? 36.340 -27.295 7.158 1.00 67.38 72 SER A O 1
ATOM 551 N N . ASP A 1 73 ? 38.244 -26.894 6.026 1.00 60.91 73 ASP A N 1
ATOM 552 C CA . ASP A 1 73 ? 38.680 -28.291 5.980 1.00 60.91 73 ASP A CA 1
ATOM 553 C C . ASP A 1 73 ? 39.200 -28.709 7.364 1.00 60.91 73 ASP A C 1
ATOM 555 O O . ASP A 1 73 ? 40.110 -28.094 7.928 1.00 60.91 73 ASP A O 1
ATOM 559 N N . GLY A 1 74 ? 38.555 -29.720 7.943 1.00 61.44 74 GLY A N 1
ATOM 560 C CA . GLY A 1 74 ? 38.986 -30.368 9.172 1.00 61.44 74 GLY A CA 1
ATOM 561 C C . GLY A 1 74 ? 40.091 -31.379 8.882 1.00 61.44 74 GLY A C 1
ATOM 562 O O . GLY A 1 74 ? 39.900 -32.299 8.093 1.00 61.44 74 GLY A O 1
ATOM 563 N N . GLY A 1 75 ? 41.212 -31.257 9.589 1.00 52.41 75 GLY A N 1
ATOM 564 C CA . GLY A 1 75 ? 42.299 -32.231 9.580 1.00 52.41 75 GLY A CA 1
ATOM 565 C C . GLY A 1 75 ? 42.838 -32.460 10.992 1.00 52.41 75 GLY A C 1
ATOM 566 O O . GLY A 1 75 ? 43.133 -31.489 11.679 1.00 52.41 75 GLY A O 1
ATOM 567 N N . MET A 1 76 ? 42.884 -33.748 11.365 1.00 47.06 76 MET A N 1
ATOM 568 C CA . MET A 1 76 ? 43.447 -34.438 12.551 1.00 47.06 76 MET A CA 1
ATOM 569 C C . MET A 1 76 ? 44.100 -33.610 13.665 1.00 47.06 76 MET A C 1
ATOM 571 O O . MET A 1 76 ? 45.132 -32.956 13.405 1.00 47.06 76 MET A O 1
#

Radius of gyration: 21.13 Å; Cα contacts (8 Å, |Δi|>4): 29; chains: 1; bounding box: 67×41×32 Å

pLDDT: mean 77.43, std 16.69, range [47.06, 97.0]